Protein AF-A0A2T4CDZ1-F1 (afdb_monomer)

Foldseek 3Di:
DDVVVVVVVVVVVVVVVVVVVVVVVVVVVVVVVVVVVVVVVVVCVVCVVVVVVVVVVVVVVVVVVVVVVVCVVVVVVVVVVVVVVVVVVVVVVVVVVVVCVVVVVPPDPPPDDDDPDDDDDPPDDDDDDDDDDDDDPPPDDDDDDPPDDPDPDPPDDPDDDDPDDPDDPDPPPDDDD

Radius of gyration: 43.97 Å; Cα contacts (8 Å, |Δi|>4): 3; chains: 1; bounding box: 82×85×132 Å

Organism: NCBI:txid983965

Sequence (177 aa):
MDTSTIIHYLRLISHSIALLARLLTLPLRLLIWTPLSYLAAALRVVFFPAWYLVAYMAGWFRGVVDFITALQPLYTFLATAGLVGALAGLTLATSSTVITSYLGMQGDASRNGSSARSRTPPQGKDPLSSYSNAYVKDDSSSNEGEWYWPEPSPSRRRPATGLLSQTILEEEDDSDV

Solvent-accessible surface area (backbone atoms only — not comparable to full-atom values): 11565 Å² total; per-residue (Å²): 136,66,68,67,59,57,53,53,52,52,52,51,50,52,51,53,51,52,50,51,50,52,64,54,46,51,58,54,49,49,64,53,48,53,59,50,50,53,49,51,50,50,48,48,62,72,44,39,68,58,51,48,52,52,51,52,52,52,50,50,52,48,52,52,49,51,52,56,59,68,44,44,63,60,56,51,52,50,52,49,51,50,51,51,50,50,52,52,51,49,52,50,52,51,50,49,51,52,52,36,60,75,69,66,64,76,70,78,74,89,76,70,96,80,84,90,72,85,74,78,78,80,84,75,86,80,84,89,85,80,92,76,93,73,92,76,85,79,87,81,75,88,87,93,78,85,78,78,68,84,72,78,73,94,78,72,88,74,82,82,84,75,99,68,79,89,67,81,80,79,80,80,86,72,84,87,135

Secondary structure (DSSP, 8-state):
--HHHHHHHHHHHHHHHHHHHHHHHHHHHHHHHHHHHHHHHHHHHHTHHHHHHHHHHHHHHHHHHHHHHHTHHHHHHHHHHHHHHHHHHHHHHHHHHHHHHHTT---SGGG--------PPP---------------------S---------S-----------------------

Structure (mmCIF, N/CA/C/O backbone):
data_AF-A0A2T4CDZ1-F1
#
_entry.id   AF-A0A2T4CDZ1-F1
#
loop_
_atom_site.group_PDB
_atom_site.id
_atom_site.type_symbol
_atom_site.label_atom_id
_atom_site.label_alt_id
_atom_site.label_comp_id
_atom_site.label_asym_id
_atom_site.label_entity_id
_atom_site.label_seq_id
_atom_site.pdbx_PDB_ins_code
_atom_site.Cartn_x
_atom_site.Cartn_y
_atom_site.Cartn_z
_atom_site.occupancy
_atom_site.B_iso_or_equiv
_atom_site.auth_seq_id
_atom_site.auth_comp_id
_atom_site.auth_asym_id
_atom_site.auth_atom_id
_atom_site.pdbx_PDB_model_num
ATOM 1 N N . MET A 1 1 ? 6.323 -5.672 73.930 1.00 57.88 1 MET A N 1
ATOM 2 C CA . MET A 1 1 ? 5.346 -5.322 72.875 1.00 57.88 1 MET A CA 1
ATOM 3 C C . MET A 1 1 ? 5.993 -5.713 71.567 1.00 57.88 1 MET A C 1
ATOM 5 O O . MET A 1 1 ? 6.950 -5.070 71.152 1.00 57.88 1 MET A O 1
ATOM 9 N N . ASP A 1 2 ? 5.552 -6.830 71.004 1.00 78.25 2 ASP A N 1
ATOM 10 C CA . ASP A 1 2 ? 6.316 -7.548 69.989 1.00 78.25 2 ASP A CA 1
ATOM 11 C C . ASP A 1 2 ? 6.016 -6.968 68.611 1.00 78.25 2 ASP A C 1
ATOM 13 O O . ASP A 1 2 ? 4.870 -6.939 68.157 1.00 78.25 2 ASP A O 1
ATOM 17 N N . THR A 1 3 ? 7.058 -6.483 67.942 1.00 81.06 3 THR A N 1
ATOM 18 C CA . THR A 1 3 ? 6.994 -5.813 66.634 1.00 81.06 3 THR A CA 1
ATOM 19 C C . THR A 1 3 ? 6.351 -6.680 65.548 1.00 81.06 3 THR A C 1
ATOM 21 O O . THR A 1 3 ? 5.734 -6.157 64.621 1.00 81.06 3 THR A O 1
ATOM 24 N N . SER A 1 4 ? 6.411 -8.005 65.694 1.00 81.38 4 SER A N 1
ATOM 25 C CA . SER A 1 4 ? 5.744 -8.979 64.826 1.00 81.38 4 SER A CA 1
ATOM 26 C C . SER A 1 4 ? 4.222 -8.811 64.811 1.00 81.38 4 SER A C 1
ATOM 28 O O . SER A 1 4 ? 3.612 -8.840 63.742 1.00 81.38 4 SER A O 1
ATOM 30 N N . THR A 1 5 ? 3.599 -8.557 65.965 1.00 83.38 5 THR A N 1
ATOM 31 C CA . THR A 1 5 ? 2.142 -8.372 66.060 1.00 83.38 5 THR A CA 1
ATOM 32 C C . THR A 1 5 ? 1.698 -7.098 65.339 1.00 83.38 5 THR A C 1
ATOM 34 O O . THR A 1 5 ? 0.730 -7.122 64.581 1.00 83.38 5 THR A O 1
ATOM 37 N N . ILE A 1 6 ? 2.472 -6.017 65.470 1.00 83.19 6 ILE A N 1
ATOM 38 C CA . ILE A 1 6 ? 2.228 -4.732 64.798 1.00 83.19 6 ILE A CA 1
ATOM 39 C C . ILE A 1 6 ? 2.281 -4.903 63.273 1.00 83.19 6 ILE A C 1
ATOM 41 O O . ILE A 1 6 ? 1.410 -4.399 62.564 1.00 83.19 6 ILE A O 1
ATOM 45 N N . ILE A 1 7 ? 3.248 -5.671 62.759 1.00 83.56 7 ILE A N 1
ATOM 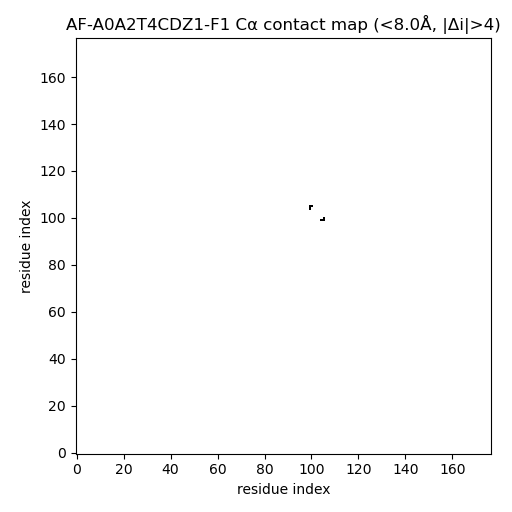46 C CA . ILE A 1 7 ? 3.383 -5.945 61.318 1.00 83.56 7 ILE A CA 1
ATOM 47 C C . ILE A 1 7 ? 2.186 -6.749 60.784 1.00 83.56 7 ILE A C 1
ATOM 49 O O . ILE A 1 7 ? 1.703 -6.470 59.683 1.00 83.56 7 ILE A O 1
ATOM 53 N N . HIS A 1 8 ? 1.671 -7.714 61.552 1.00 86.00 8 HIS A N 1
ATOM 54 C CA . HIS A 1 8 ? 0.484 -8.480 61.161 1.00 86.00 8 HIS A CA 1
ATOM 55 C C . HIS A 1 8 ? -0.780 -7.614 61.101 1.00 86.00 8 HIS A C 1
ATOM 57 O O . HIS A 1 8 ? -1.517 -7.696 60.116 1.00 86.00 8 HIS A O 1
ATOM 63 N N . TYR A 1 9 ? -0.996 -6.730 62.081 1.00 85.50 9 TYR A N 1
ATOM 64 C CA . TYR A 1 9 ? -2.110 -5.777 62.045 1.00 85.50 9 TYR A CA 1
ATOM 65 C C . TYR A 1 9 ? -1.995 -4.799 60.871 1.00 85.50 9 TYR A C 1
ATOM 67 O O . TYR A 1 9 ? -2.985 -4.554 60.183 1.00 85.50 9 TYR A O 1
ATOM 75 N N . LEU A 1 10 ? -0.790 -4.302 60.574 1.00 85.19 10 LEU A N 1
ATOM 76 C CA . LEU A 1 10 ? -0.566 -3.393 59.447 1.00 85.19 10 LEU A CA 1
ATOM 77 C C . LEU A 1 10 ? -0.900 -4.054 58.097 1.00 85.19 10 LEU A C 1
ATOM 79 O O . LEU A 1 10 ? -1.517 -3.429 57.234 1.00 85.19 10 LEU A O 1
ATOM 83 N N . ARG A 1 11 ? -0.530 -5.333 57.925 1.00 84.19 11 ARG A N 1
ATOM 84 C CA . ARG A 1 11 ? -0.869 -6.123 56.727 1.00 84.19 11 ARG A CA 1
ATOM 85 C C . ARG A 1 11 ? -2.364 -6.404 56.612 1.00 84.19 11 ARG A C 1
ATOM 87 O O . ARG A 1 11 ? -2.890 -6.397 55.504 1.00 84.19 11 ARG A O 1
ATOM 94 N N . LEU A 1 12 ? -3.046 -6.641 57.732 1.00 86.88 12 LEU A N 1
ATOM 95 C CA . LEU A 1 12 ? -4.493 -6.853 57.740 1.00 86.88 12 LEU A CA 1
ATOM 96 C C . LEU A 1 12 ? -5.234 -5.565 57.349 1.00 86.88 12 LEU A C 1
ATOM 98 O O . LEU A 1 12 ? -6.128 -5.591 56.507 1.00 86.88 12 LEU A O 1
ATOM 102 N N . ILE A 1 13 ? -4.811 -4.425 57.902 1.00 88.44 13 ILE A N 1
ATOM 103 C CA . ILE A 1 13 ? -5.389 -3.108 57.612 1.00 88.44 13 ILE A CA 1
ATOM 104 C C . ILE A 1 13 ? -5.168 -2.722 56.146 1.00 88.44 13 ILE A C 1
ATOM 106 O O . ILE A 1 13 ? -6.108 -2.271 55.492 1.00 88.44 13 ILE A O 1
ATOM 110 N N . SER A 1 14 ? -3.970 -2.941 55.594 1.00 89.25 14 SER A N 1
ATOM 111 C CA . SER A 1 14 ? -3.709 -2.642 54.181 1.00 89.25 14 SER A CA 1
ATOM 112 C C . SER A 1 14 ? -4.554 -3.504 53.238 1.00 89.25 14 SER A C 1
ATOM 114 O O . SER A 1 14 ? -5.041 -2.996 52.227 1.00 89.25 14 SER A O 1
ATOM 116 N N . HIS A 1 15 ? -4.808 -4.769 53.592 1.00 88.44 15 HIS A N 1
ATOM 117 C CA . HIS A 1 15 ? -5.708 -5.645 52.837 1.00 88.44 15 HIS A CA 1
ATOM 118 C C . HIS A 1 15 ? -7.157 -5.146 52.857 1.00 88.44 15 HIS A C 1
ATOM 120 O O . HIS A 1 15 ? -7.805 -5.082 51.811 1.00 88.44 15 HIS A O 1
ATOM 126 N N . SER A 1 16 ? -7.650 -4.736 54.026 1.00 87.19 16 SER A N 1
ATOM 127 C CA . SER A 1 16 ? -9.001 -4.186 54.180 1.00 87.19 16 SER A CA 1
ATOM 128 C C . SER A 1 16 ? -9.177 -2.874 53.411 1.00 87.19 16 SER A C 1
ATOM 130 O O . SER A 1 16 ? -10.189 -2.690 52.736 1.00 87.19 16 SER A O 1
ATOM 132 N N . ILE A 1 17 ? -8.174 -1.988 53.440 1.00 90.31 17 ILE A N 1
ATOM 133 C CA . ILE A 1 17 ? -8.176 -0.734 52.669 1.00 90.31 17 ILE A CA 1
ATOM 134 C C . ILE A 1 17 ? -8.165 -1.025 51.164 1.00 90.31 17 ILE A C 1
ATOM 136 O O . ILE A 1 17 ? -8.917 -0.401 50.417 1.00 90.31 17 ILE A O 1
ATOM 140 N N . ALA A 1 18 ? -7.363 -1.991 50.710 1.00 88.00 18 ALA A N 1
ATOM 141 C CA . ALA A 1 18 ? -7.317 -2.378 49.302 1.00 88.00 18 ALA A CA 1
ATOM 142 C C . ALA A 1 18 ? -8.655 -2.962 48.818 1.00 88.00 18 ALA A C 1
ATOM 144 O O . ALA A 1 18 ? -9.103 -2.632 47.718 1.00 88.00 18 ALA A O 1
ATOM 145 N N . LEU A 1 19 ? -9.326 -3.780 49.637 1.00 87.62 19 LEU A N 1
ATOM 146 C CA . LEU A 1 19 ? -10.661 -4.298 49.326 1.00 87.62 19 LEU A CA 1
ATOM 147 C C . LEU A 1 19 ? -11.706 -3.184 49.271 1.00 87.62 19 LEU A C 1
ATOM 149 O O . LEU A 1 19 ? -12.480 -3.138 48.315 1.00 87.62 19 LEU A O 1
ATOM 153 N N . LEU A 1 20 ? -11.691 -2.258 50.232 1.00 87.81 20 LEU A N 1
ATOM 154 C CA . LEU A 1 20 ? -12.607 -1.118 50.252 1.00 87.81 20 LEU A CA 1
ATOM 155 C C . LEU A 1 20 ? -12.394 -0.211 49.032 1.00 87.81 20 LEU A C 1
ATOM 157 O O . LEU A 1 20 ? -13.354 0.159 48.358 1.00 87.81 20 LEU A O 1
ATOM 161 N N . ALA A 1 21 ? -11.137 0.079 48.687 1.00 86.81 21 ALA A N 1
ATOM 162 C CA . ALA A 1 21 ? -10.789 0.847 47.497 1.00 86.81 21 ALA A CA 1
ATOM 163 C C . ALA A 1 21 ? -11.245 0.136 46.213 1.00 86.81 21 ALA A C 1
ATOM 165 O O . ALA A 1 21 ? -11.771 0.771 45.298 1.00 86.81 21 ALA A O 1
ATOM 166 N N . ARG A 1 22 ? -11.109 -1.192 46.136 1.00 85.19 22 ARG A N 1
ATOM 167 C CA . ARG A 1 22 ? -11.564 -1.975 44.978 1.00 85.19 22 ARG A CA 1
ATOM 168 C C . ARG A 1 22 ? -13.090 -1.998 44.862 1.00 85.19 22 ARG A C 1
ATOM 170 O O . ARG A 1 22 ? -13.621 -1.890 43.760 1.00 85.19 22 ARG A O 1
ATOM 177 N N . LEU A 1 23 ? -13.789 -2.071 45.991 1.00 87.44 23 LEU A N 1
ATOM 178 C CA . LEU A 1 23 ? -15.248 -2.040 46.044 1.00 87.44 23 LEU A CA 1
ATOM 179 C C . LEU A 1 23 ? -15.808 -0.657 45.683 1.00 87.44 23 LEU A C 1
ATOM 181 O O . LEU A 1 23 ? -16.855 -0.579 45.051 1.00 87.44 23 LEU A O 1
ATOM 185 N N . LEU A 1 24 ? -15.089 0.421 46.015 1.00 84.25 24 LEU A N 1
ATOM 186 C CA . LEU A 1 24 ? -15.470 1.793 45.665 1.00 84.25 24 LEU A CA 1
ATOM 187 C C . LEU A 1 24 ? -15.130 2.153 44.208 1.00 84.25 24 LEU A C 1
ATOM 189 O O . LEU A 1 24 ? -15.868 2.887 43.553 1.00 84.25 24 LEU A O 1
ATOM 193 N N . THR A 1 25 ? -14.026 1.628 43.671 1.00 86.25 25 THR A N 1
ATOM 194 C CA . THR A 1 25 ? -13.571 1.937 42.302 1.00 86.25 25 THR A CA 1
ATOM 195 C C . THR A 1 25 ? -14.379 1.231 41.219 1.00 86.25 25 THR A C 1
ATOM 197 O O . THR A 1 25 ? -14.509 1.778 40.127 1.00 86.25 25 THR A O 1
ATOM 200 N N . LEU A 1 26 ? -14.960 0.059 41.487 1.00 80.75 26 LEU A N 1
ATOM 201 C CA . LEU A 1 26 ? -15.816 -0.645 40.525 1.00 80.75 26 LEU A CA 1
ATOM 202 C C . LEU A 1 26 ? -17.092 0.125 40.130 1.00 80.75 26 LEU A C 1
ATOM 204 O O . LEU A 1 26 ? -17.284 0.324 38.927 1.00 80.75 26 LEU A O 1
ATOM 208 N N . PRO A 1 27 ? -17.944 0.604 41.060 1.00 80.44 27 PRO A N 1
ATOM 209 C CA . PRO A 1 27 ? -19.130 1.375 40.700 1.00 80.44 27 PRO A CA 1
ATOM 210 C C . PRO A 1 27 ? -18.750 2.728 40.100 1.00 80.44 27 PRO A C 1
ATOM 212 O O . PRO A 1 27 ? -19.389 3.159 39.146 1.00 80.44 27 PRO A O 1
ATOM 215 N N . LEU A 1 28 ? -17.670 3.361 40.579 1.00 80.94 28 LEU A N 1
ATOM 216 C CA . LEU A 1 28 ? -17.182 4.623 40.021 1.00 80.94 28 LEU A CA 1
ATOM 217 C C . LEU A 1 28 ? -16.731 4.449 38.564 1.00 80.94 28 LEU A C 1
ATOM 219 O O . LEU A 1 28 ? -17.079 5.243 37.693 1.00 80.94 28 LEU A O 1
ATOM 223 N N . ARG A 1 29 ? -15.999 3.366 38.278 1.00 81.38 29 ARG A N 1
ATOM 224 C CA . ARG A 1 29 ? -15.562 3.036 36.923 1.00 81.38 29 ARG A CA 1
ATOM 225 C C . ARG A 1 29 ? -16.754 2.739 36.027 1.00 81.38 29 ARG A C 1
ATOM 227 O O . ARG A 1 29 ? -16.782 3.246 34.915 1.00 81.38 29 ARG A O 1
ATOM 234 N N . LEU A 1 30 ? -17.730 1.964 36.499 1.00 80.38 30 LEU A N 1
ATOM 235 C CA . LEU A 1 30 ? -18.914 1.613 35.717 1.00 80.38 30 LEU A CA 1
ATOM 236 C C . LEU A 1 30 ? -19.777 2.846 35.413 1.00 80.38 30 LEU A C 1
ATOM 238 O O . LEU A 1 30 ? -20.188 3.017 34.267 1.00 80.38 30 LEU A O 1
ATOM 242 N N . LEU A 1 31 ? -19.968 3.732 36.397 1.00 82.06 31 LEU A N 1
ATOM 243 C CA . LEU A 1 31 ? -20.711 4.989 36.268 1.00 82.06 31 LEU A CA 1
ATOM 244 C C . LEU A 1 31 ? -20.044 5.973 35.301 1.00 82.06 31 LEU A C 1
ATOM 246 O O . LEU A 1 31 ? -20.742 6.727 34.642 1.00 82.06 31 LEU A O 1
ATOM 250 N N . ILE A 1 32 ? -18.712 5.978 35.202 1.00 85.00 32 ILE A N 1
ATOM 251 C CA . ILE A 1 32 ? -17.989 6.850 34.263 1.00 85.00 32 ILE A CA 1
ATOM 252 C C . ILE A 1 32 ? -17.926 6.218 32.866 1.00 85.00 32 ILE A C 1
ATOM 254 O O . ILE A 1 32 ? -18.105 6.909 31.863 1.00 85.00 32 ILE A O 1
ATOM 258 N N . TRP A 1 33 ? -17.701 4.902 32.769 1.00 84.44 33 TRP A N 1
ATOM 259 C CA . TRP A 1 33 ? -17.548 4.227 31.475 1.00 84.44 33 TRP A CA 1
ATOM 260 C C . TRP A 1 33 ? -18.852 4.102 30.695 1.00 84.44 33 TRP A C 1
ATOM 262 O O . TRP A 1 33 ? -18.822 4.176 29.470 1.00 84.44 33 TRP A O 1
ATOM 272 N N . THR A 1 34 ? -19.981 3.899 31.376 1.00 82.94 34 THR A N 1
ATOM 273 C CA . THR A 1 34 ? -21.286 3.759 30.713 1.00 82.94 34 THR A CA 1
ATOM 274 C C . THR A 1 34 ? -21.725 5.021 29.960 1.00 82.94 34 THR A C 1
ATOM 276 O O . THR A 1 34 ? -21.978 4.912 28.765 1.00 82.94 34 THR A O 1
ATOM 279 N N . PRO A 1 35 ? -21.769 6.236 30.539 1.00 86.00 35 PRO A N 1
ATOM 280 C CA . PRO A 1 35 ? -22.133 7.431 29.782 1.00 86.00 35 PRO A CA 1
ATOM 281 C C . PRO A 1 35 ? -21.084 7.768 28.720 1.00 86.00 35 PRO A C 1
ATOM 283 O O . PRO A 1 35 ? -21.439 8.239 27.642 1.00 86.00 35 PRO A O 1
ATOM 286 N N . LEU A 1 36 ? -19.803 7.480 28.978 1.00 85.50 36 LEU A N 1
ATOM 287 C CA . LEU A 1 36 ? -18.737 7.710 28.008 1.00 85.50 36 LEU A CA 1
ATOM 288 C C . LEU A 1 36 ? -18.868 6.797 26.780 1.00 85.50 36 LEU A C 1
ATOM 290 O O . LEU A 1 36 ? -18.619 7.243 25.661 1.00 85.50 36 LEU A O 1
ATOM 294 N N . SER A 1 37 ? -19.289 5.541 26.959 1.00 86.75 37 SER A N 1
ATOM 295 C CA . SER A 1 37 ? -19.532 4.630 25.838 1.00 86.75 37 SER A CA 1
ATOM 296 C C . SER A 1 37 ? -20.764 5.036 25.028 1.00 86.75 37 SER A C 1
ATOM 298 O O . SER A 1 37 ? -20.700 5.005 23.798 1.00 86.75 37 SER A O 1
ATOM 300 N N . TYR A 1 38 ? -21.839 5.498 25.678 1.00 88.12 38 TYR A N 1
ATOM 301 C CA . TYR A 1 38 ? -23.003 6.066 24.987 1.00 88.12 38 TYR A CA 1
ATOM 302 C C . TYR A 1 38 ? -22.650 7.339 24.217 1.00 88.12 38 TYR A C 1
ATOM 304 O O . TYR A 1 38 ? -23.055 7.483 23.065 1.00 88.12 38 TYR A O 1
ATOM 312 N N . LEU A 1 39 ? -21.844 8.228 24.803 1.00 88.56 39 LEU A N 1
ATOM 313 C CA . LEU A 1 39 ? -21.365 9.431 24.127 1.00 88.56 39 LEU A CA 1
ATOM 314 C C . LEU A 1 39 ? -20.495 9.073 22.916 1.00 88.56 39 LEU A C 1
ATOM 316 O O . LEU A 1 39 ? -20.693 9.623 21.838 1.00 88.56 39 LEU A O 1
ATOM 320 N N . ALA A 1 40 ? -19.578 8.111 23.054 1.00 87.44 40 ALA A N 1
ATOM 321 C CA . ALA A 1 40 ? -18.760 7.633 21.942 1.00 87.44 40 ALA A CA 1
ATOM 322 C C . ALA A 1 40 ? -19.604 6.980 20.834 1.00 87.44 40 ALA A C 1
ATOM 324 O O . ALA A 1 40 ? -19.316 7.172 19.652 1.00 87.44 40 ALA A O 1
ATOM 325 N N . ALA A 1 41 ? -20.652 6.233 21.190 1.00 87.38 41 ALA A N 1
ATOM 326 C CA . ALA A 1 41 ? -21.591 5.661 20.228 1.00 87.38 41 ALA A CA 1
ATOM 327 C C . ALA A 1 41 ? -22.395 6.753 19.506 1.00 87.38 41 ALA A C 1
ATOM 329 O O . ALA A 1 41 ? -22.482 6.729 18.280 1.00 87.38 41 ALA A O 1
ATOM 330 N N . ALA A 1 42 ? -22.903 7.747 20.235 1.00 90.25 42 ALA A N 1
ATOM 331 C CA . ALA A 1 42 ? -23.604 8.890 19.659 1.00 90.25 42 ALA A CA 1
ATOM 332 C C . ALA A 1 42 ? -22.691 9.700 18.726 1.00 90.25 42 ALA A C 1
ATOM 334 O O . ALA A 1 42 ? -23.081 9.991 17.597 1.00 90.25 42 ALA A O 1
ATOM 335 N N . LEU A 1 43 ? -21.447 9.978 19.138 1.00 89.62 43 LEU A N 1
ATOM 336 C CA . LEU A 1 43 ? -20.444 10.589 18.266 1.00 89.62 43 LEU A CA 1
ATOM 337 C C . LEU A 1 43 ? -20.230 9.743 17.010 1.00 89.62 43 LEU A C 1
ATOM 339 O O . LEU A 1 43 ? -20.260 10.284 15.914 1.00 89.62 43 LEU A O 1
ATOM 343 N N . ARG A 1 44 ? -20.062 8.423 17.125 1.00 88.25 44 ARG A N 1
ATOM 344 C CA . ARG A 1 44 ? -19.892 7.560 15.944 1.00 88.25 44 ARG A CA 1
ATOM 345 C C . ARG A 1 44 ? -21.072 7.634 14.983 1.00 88.25 44 ARG A C 1
ATOM 347 O O . ARG A 1 44 ? -20.836 7.638 13.783 1.00 88.25 44 ARG A O 1
ATOM 354 N N . VAL A 1 45 ? -22.304 7.709 15.482 1.00 92.62 45 VAL A N 1
ATOM 355 C CA . VAL A 1 45 ? -23.500 7.859 14.636 1.00 92.62 45 VAL A CA 1
ATOM 356 C C . VAL A 1 45 ? -23.509 9.225 13.945 1.00 92.62 45 VAL A C 1
ATOM 358 O O . VAL A 1 45 ? -23.734 9.297 12.741 1.00 92.62 45 VAL A O 1
ATOM 361 N N . VAL A 1 46 ? -23.192 10.302 14.668 1.00 94.12 46 VAL A N 1
ATOM 362 C CA . VAL A 1 46 ? -23.134 11.668 14.113 1.00 94.12 46 VAL A CA 1
ATOM 363 C C . VAL A 1 46 ? -22.004 11.820 13.090 1.00 94.12 46 VAL A C 1
ATOM 365 O O . VAL A 1 46 ? -22.188 12.435 12.043 1.00 94.12 46 VAL A O 1
ATOM 368 N N . PHE A 1 47 ? -20.841 11.230 13.364 1.00 92.94 47 PHE A N 1
ATOM 369 C CA . PHE A 1 47 ? -19.668 11.256 12.489 1.00 92.94 47 PHE A CA 1
ATOM 370 C C . PHE A 1 47 ? -19.659 10.132 11.447 1.00 92.94 47 PHE A C 1
ATOM 372 O O . PHE A 1 47 ? -18.732 10.060 10.642 1.00 92.94 47 PHE A O 1
ATOM 379 N N . PHE A 1 48 ? -20.684 9.281 11.407 1.00 92.50 48 PHE A N 1
ATOM 380 C CA . PHE A 1 48 ? -20.821 8.214 10.419 1.00 92.50 48 PHE A CA 1
ATOM 381 C C . PHE A 1 48 ? -20.691 8.702 8.962 1.00 92.50 48 PHE A C 1
ATOM 383 O O . PHE A 1 48 ? -19.888 8.127 8.226 1.00 92.50 48 PHE A O 1
ATOM 390 N N . PRO A 1 49 ? -21.377 9.780 8.520 1.00 92.38 49 PRO A N 1
ATOM 391 C CA . PRO A 1 49 ? -21.210 10.300 7.159 1.00 92.38 49 PRO A CA 1
ATOM 392 C C . PRO A 1 49 ? -19.785 10.793 6.870 1.00 92.38 49 PRO A C 1
ATOM 394 O O . PRO A 1 49 ? -19.266 10.576 5.776 1.00 92.38 49 PRO A O 1
ATOM 397 N N . ALA A 1 50 ? -19.115 11.405 7.851 1.00 93.56 50 ALA A N 1
ATOM 398 C CA . ALA A 1 50 ? -17.725 11.832 7.702 1.00 93.56 50 ALA A CA 1
ATOM 399 C C . ALA A 1 50 ? -16.781 10.625 7.587 1.00 93.56 50 ALA A C 1
ATOM 401 O O . ALA A 1 50 ? -15.896 10.607 6.734 1.00 93.56 50 ALA A O 1
ATOM 402 N N . TRP A 1 51 ? -17.008 9.587 8.396 1.00 92.88 51 TRP A N 1
ATOM 403 C CA . TRP A 1 51 ? -16.258 8.336 8.316 1.00 92.88 51 TRP A CA 1
ATOM 404 C C . TRP A 1 51 ? -16.429 7.660 6.955 1.00 92.88 51 TRP A C 1
ATOM 406 O O . TRP A 1 51 ? -15.455 7.179 6.378 1.00 92.88 51 TRP A O 1
ATOM 416 N N . TYR A 1 52 ? -17.647 7.675 6.410 1.00 94.62 52 TYR A N 1
ATOM 417 C CA . TYR A 1 52 ? -17.929 7.136 5.084 1.00 94.62 52 TYR A CA 1
ATOM 418 C C . TYR A 1 52 ? -17.173 7.891 3.984 1.00 94.62 52 TYR A C 1
ATOM 420 O O . TYR A 1 52 ? -16.571 7.260 3.119 1.00 94.62 52 TYR A O 1
ATOM 428 N N . LEU A 1 53 ? -17.116 9.227 4.051 1.00 95.06 53 LEU A N 1
ATOM 429 C CA . LEU A 1 53 ? -16.312 10.030 3.122 1.00 95.06 53 LEU A CA 1
ATOM 430 C C . LEU A 1 53 ? -14.820 9.700 3.214 1.00 95.06 53 LEU A C 1
ATOM 432 O O . LEU A 1 53 ? -14.171 9.527 2.185 1.00 95.06 53 LEU A O 1
ATOM 436 N N . VAL A 1 54 ? -14.277 9.568 4.426 1.00 94.69 54 VAL A N 1
ATOM 437 C CA . VAL A 1 54 ? -12.868 9.191 4.621 1.00 94.69 54 VAL A CA 1
ATOM 438 C C . VAL A 1 54 ? -12.595 7.794 4.064 1.00 94.69 54 VAL A C 1
ATOM 440 O O . VAL A 1 54 ? -11.612 7.609 3.350 1.00 94.69 54 VAL A O 1
ATOM 443 N N . ALA A 1 55 ? -13.468 6.823 4.336 1.00 95.31 55 ALA A N 1
ATOM 444 C CA . ALA A 1 55 ? -13.335 5.462 3.822 1.00 95.31 55 ALA A CA 1
ATOM 445 C C . ALA A 1 55 ? -13.430 5.416 2.290 1.00 95.31 55 ALA A C 1
ATOM 447 O O . ALA A 1 55 ? -12.643 4.725 1.646 1.00 95.31 55 ALA A O 1
ATOM 448 N N . TYR A 1 56 ? -14.345 6.190 1.704 1.00 96.50 56 TYR A N 1
ATOM 449 C CA . TYR A 1 56 ? -14.490 6.313 0.257 1.00 96.50 56 TYR A CA 1
ATOM 450 C C . TYR A 1 56 ? -13.235 6.910 -0.389 1.00 96.50 56 TYR A C 1
ATOM 452 O O . TYR A 1 56 ? -12.704 6.347 -1.347 1.00 96.50 56 TYR A O 1
ATOM 460 N N . MET A 1 57 ? -12.711 8.002 0.175 1.00 96.69 57 MET A N 1
ATOM 461 C CA . MET A 1 57 ? -11.467 8.615 -0.294 1.00 96.69 57 MET A CA 1
ATOM 462 C C . MET A 1 57 ? -10.286 7.652 -0.153 1.00 96.69 57 MET A 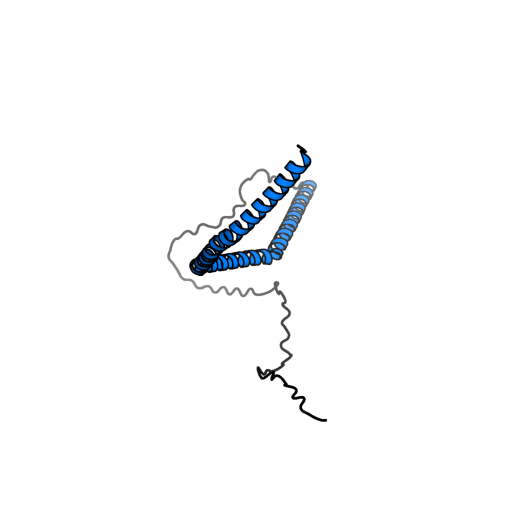C 1
ATOM 464 O O . MET A 1 57 ? -9.518 7.482 -1.096 1.00 96.69 57 MET A O 1
ATOM 468 N N . ALA A 1 58 ? -10.163 6.964 0.984 1.00 96.06 58 ALA A N 1
ATOM 469 C CA . ALA A 1 58 ? -9.120 5.964 1.201 1.00 96.06 58 ALA A CA 1
ATOM 470 C C . ALA A 1 58 ? -9.215 4.798 0.202 1.00 96.06 58 ALA A C 1
ATOM 472 O O . ALA A 1 58 ? -8.188 4.337 -0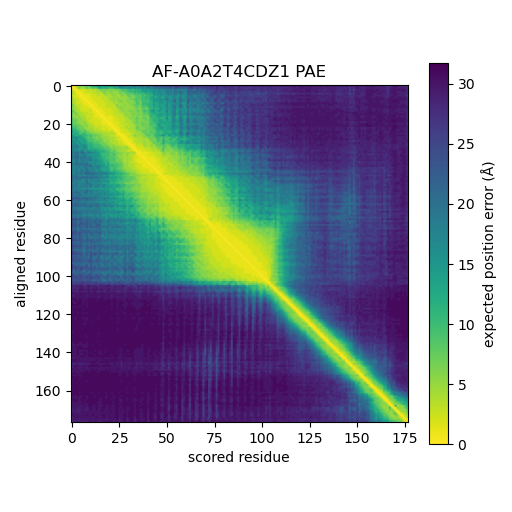.295 1.00 96.06 58 ALA A O 1
ATOM 473 N N . GLY A 1 59 ? -10.430 4.353 -0.131 1.00 95.88 59 GLY A N 1
ATOM 474 C CA . GLY A 1 59 ? -10.672 3.347 -1.165 1.00 95.88 59 GLY A CA 1
ATOM 475 C C . GLY A 1 59 ? -10.201 3.810 -2.543 1.00 95.88 59 GLY A C 1
ATOM 476 O O . GLY A 1 59 ? -9.508 3.066 -3.233 1.00 95.88 59 GLY A O 1
ATOM 477 N N . TRP A 1 60 ? -10.488 5.062 -2.905 1.00 97.50 60 TRP A N 1
ATOM 478 C CA . TRP A 1 60 ? -9.986 5.679 -4.135 1.00 97.50 60 TRP A CA 1
ATOM 479 C C . TRP A 1 60 ? -8.460 5.737 -4.183 1.00 97.50 60 TRP A C 1
ATOM 481 O O . TRP A 1 60 ? -7.863 5.299 -5.165 1.00 97.50 60 TRP A O 1
ATOM 491 N N . PHE A 1 61 ? -7.818 6.223 -3.118 1.00 96.31 61 PHE A N 1
ATOM 492 C CA . PHE A 1 61 ? -6.356 6.258 -3.040 1.00 96.31 61 PHE A CA 1
ATOM 493 C C . PHE A 1 61 ? -5.748 4.867 -3.176 1.00 96.31 61 PHE A C 1
ATOM 495 O O . PHE A 1 61 ? -4.770 4.696 -3.899 1.00 96.31 61 PHE A O 1
ATOM 502 N N . ARG A 1 62 ? -6.346 3.867 -2.526 1.00 96.12 62 ARG A N 1
ATOM 503 C CA . ARG A 1 62 ? -5.895 2.481 -2.633 1.00 96.12 62 ARG A CA 1
ATOM 504 C C . ARG A 1 62 ? -6.032 1.955 -4.057 1.00 96.12 62 ARG A C 1
ATOM 506 O O . ARG A 1 62 ? -5.073 1.395 -4.564 1.00 96.12 62 ARG A O 1
ATOM 513 N N . GLY A 1 63 ? -7.146 2.238 -4.732 1.00 95.69 63 GLY A N 1
ATOM 514 C CA . GLY A 1 63 ? -7.328 1.890 -6.142 1.00 95.69 63 GLY A CA 1
ATOM 515 C C . GLY A 1 63 ? -6.287 2.535 -7.061 1.00 95.69 63 GLY A C 1
ATOM 516 O O . GLY A 1 63 ? -5.763 1.874 -7.952 1.00 95.69 63 GLY A O 1
ATOM 517 N N . VAL A 1 64 ? -5.929 3.802 -6.824 1.00 95.81 64 VAL A N 1
ATOM 518 C CA . VAL A 1 64 ? -4.865 4.485 -7.580 1.00 95.81 64 VAL A CA 1
ATOM 519 C C . VAL A 1 64 ? -3.499 3.852 -7.314 1.00 95.81 64 VAL A C 1
ATOM 521 O O . VAL A 1 64 ? -2.746 3.616 -8.255 1.00 95.81 64 VAL A O 1
ATOM 524 N N . VAL A 1 65 ? -3.173 3.560 -6.053 1.00 95.38 65 VAL A N 1
ATOM 525 C CA . VAL A 1 65 ? -1.918 2.882 -5.697 1.00 95.38 65 VAL A CA 1
ATOM 526 C C . VAL A 1 65 ? -1.862 1.502 -6.343 1.00 95.38 65 VAL A C 1
ATOM 528 O O . VAL A 1 65 ? -0.873 1.194 -7.001 1.00 95.38 65 VAL A O 1
ATOM 531 N N . ASP A 1 66 ? -2.931 0.717 -6.245 1.00 94.44 66 ASP A N 1
ATOM 532 C CA . ASP A 1 66 ? -3.017 -0.611 -6.850 1.00 94.44 66 ASP A CA 1
ATOM 533 C C . ASP A 1 66 ? -2.859 -0.525 -8.376 1.00 94.44 66 ASP A C 1
ATOM 535 O O . ASP A 1 66 ? -2.094 -1.290 -8.959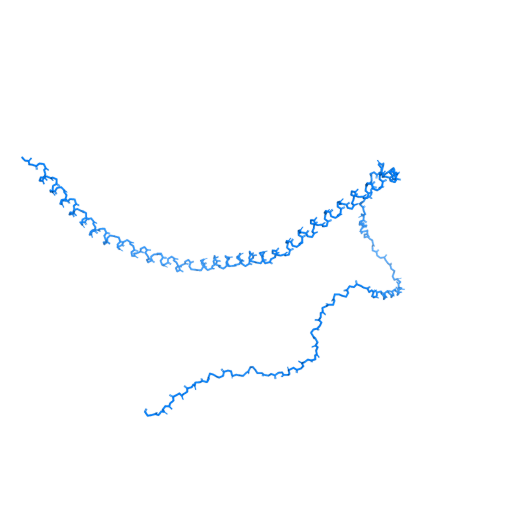 1.00 94.44 66 ASP A O 1
ATOM 539 N N . PHE A 1 67 ? -3.470 0.469 -9.026 1.00 94.25 67 PHE A N 1
ATOM 540 C CA . PHE A 1 67 ? -3.287 0.729 -10.456 1.00 94.25 67 PHE A CA 1
ATOM 541 C C . PHE A 1 67 ? -1.832 1.073 -10.820 1.00 94.25 67 PHE A C 1
ATOM 543 O O . PHE A 1 67 ? -1.291 0.542 -11.790 1.00 94.25 67 PHE A O 1
ATOM 550 N N . ILE A 1 68 ? -1.161 1.913 -10.027 1.00 93.31 68 ILE A N 1
ATOM 551 C CA . ILE A 1 68 ? 0.261 2.238 -10.228 1.00 93.31 68 ILE A CA 1
ATOM 552 C C . ILE A 1 68 ? 1.134 0.996 -10.019 1.00 93.31 68 ILE A C 1
ATOM 554 O O . ILE A 1 68 ? 2.058 0.755 -10.796 1.00 93.31 68 ILE A O 1
ATOM 558 N N . THR A 1 69 ? 0.839 0.172 -9.013 1.00 93.25 69 THR A N 1
ATOM 559 C CA . THR A 1 69 ? 1.562 -1.091 -8.811 1.00 93.25 69 THR A CA 1
ATOM 560 C C . THR A 1 69 ? 1.277 -2.097 -9.924 1.00 93.25 69 THR A C 1
ATOM 562 O O . THR A 1 69 ? 2.174 -2.830 -10.323 1.00 93.25 69 THR A O 1
ATOM 565 N N . ALA A 1 70 ? 0.084 -2.089 -10.522 1.00 92.69 70 ALA A N 1
ATOM 566 C CA . ALA A 1 70 ? -0.223 -2.900 -11.697 1.00 92.69 70 ALA A CA 1
ATOM 567 C C . ALA A 1 70 ? 0.564 -2.447 -12.940 1.00 92.69 70 ALA A C 1
ATOM 569 O O . ALA A 1 70 ? 0.860 -3.263 -13.810 1.00 92.69 70 ALA A O 1
ATOM 570 N N . LEU A 1 71 ? 0.968 -1.172 -13.006 1.00 92.62 71 LEU A N 1
ATOM 571 C CA . LEU A 1 71 ? 1.876 -0.638 -14.029 1.00 92.62 71 LEU A CA 1
ATOM 572 C C . LEU A 1 71 ? 3.352 -0.999 -13.784 1.00 92.62 71 LEU A C 1
ATOM 574 O O . LEU A 1 71 ? 4.197 -0.684 -14.627 1.00 92.62 71 LEU A O 1
ATOM 578 N N . GLN A 1 72 ? 3.672 -1.692 -12.686 1.00 92.81 72 GLN A N 1
ATOM 579 C CA . GLN A 1 72 ? 5.030 -2.134 -12.367 1.00 92.81 72 GLN A CA 1
ATOM 580 C C . GLN A 1 72 ? 5.754 -2.853 -13.499 1.00 92.81 72 GLN A C 1
ATOM 582 O O . GLN A 1 72 ? 6.865 -2.438 -13.846 1.00 92.81 72 GLN A O 1
ATOM 587 N N . PRO A 1 73 ? 5.156 -3.864 -14.142 1.00 91.12 73 PRO A N 1
ATOM 588 C CA . PRO A 1 73 ? 5.807 -4.541 -15.249 1.00 91.12 73 PRO A CA 1
ATOM 589 C C . PRO A 1 73 ? 6.169 -3.558 -16.369 1.00 91.12 73 PRO A C 1
ATOM 591 O O . PRO A 1 73 ? 7.303 -3.561 -16.840 1.00 91.12 73 PRO A O 1
ATOM 594 N N . LEU A 1 74 ? 5.267 -2.640 -16.727 1.00 92.75 74 LEU A N 1
ATOM 595 C CA . LEU A 1 74 ? 5.466 -1.713 -17.841 1.00 92.75 74 LEU A CA 1
ATOM 596 C C . LEU A 1 74 ? 6.655 -0.772 -17.619 1.00 92.75 74 LEU A C 1
ATOM 598 O O . LEU A 1 74 ? 7.509 -0.660 -18.501 1.00 92.75 74 LEU A O 1
ATOM 602 N N . TYR A 1 75 ? 6.761 -0.134 -16.449 1.00 91.69 75 TYR A N 1
ATOM 603 C CA . TYR A 1 75 ? 7.905 0.748 -16.205 1.00 91.69 75 TYR A CA 1
ATOM 604 C C . TYR A 1 75 ? 9.212 -0.034 -16.033 1.00 91.69 75 TYR A C 1
ATOM 606 O O . TYR A 1 75 ? 10.263 0.474 -16.417 1.00 91.69 75 TYR A O 1
ATOM 614 N N . THR A 1 76 ? 9.180 -1.270 -15.516 1.00 92.69 76 THR A N 1
ATOM 615 C CA . THR A 1 76 ? 10.394 -2.103 -15.426 1.00 92.69 76 THR A CA 1
ATOM 616 C C . THR A 1 76 ? 10.895 -2.541 -16.802 1.00 92.69 76 THR A C 1
ATOM 618 O O . THR A 1 76 ? 12.094 -2.443 -17.071 1.00 92.69 76 THR A O 1
ATOM 621 N N . PHE A 1 77 ? 10.002 -2.936 -17.715 1.00 94.50 77 PHE A N 1
ATOM 622 C CA . PHE A 1 77 ? 10.369 -3.245 -19.098 1.00 94.50 77 PHE A CA 1
ATOM 623 C C . PHE A 1 77 ? 10.875 -2.008 -19.840 1.00 94.50 77 PHE A C 1
ATOM 625 O O . PHE A 1 77 ? 11.895 -2.081 -20.518 1.00 94.50 77 PHE A O 1
ATOM 632 N N . LEU A 1 78 ? 10.228 -0.853 -19.671 1.00 93.50 78 LEU A N 1
ATOM 633 C CA . LEU A 1 78 ? 10.675 0.382 -20.313 1.00 93.50 78 LEU A CA 1
ATOM 634 C C . LEU A 1 78 ? 12.047 0.837 -19.789 1.00 93.50 78 LEU A C 1
ATOM 636 O O . LEU A 1 78 ? 12.915 1.209 -20.576 1.00 93.50 78 LEU A O 1
ATOM 640 N N . ALA A 1 79 ? 12.263 0.780 -18.473 1.00 94.69 79 ALA A N 1
ATOM 641 C CA . ALA A 1 79 ? 13.532 1.158 -17.858 1.00 94.69 79 ALA A CA 1
ATOM 642 C C . ALA A 1 79 ? 14.675 0.231 -18.293 1.00 94.69 79 ALA A C 1
ATOM 644 O O . ALA A 1 79 ? 15.756 0.704 -18.643 1.00 94.69 79 ALA A O 1
ATOM 645 N N . THR A 1 80 ? 14.434 -1.082 -18.313 1.00 96.31 80 THR A N 1
ATOM 646 C CA . THR A 1 80 ? 15.430 -2.061 -18.771 1.00 96.31 80 THR A CA 1
ATOM 647 C C . THR A 1 80 ? 15.719 -1.912 -20.262 1.00 96.31 80 THR A C 1
ATOM 649 O O . THR A 1 80 ? 16.888 -1.851 -20.637 1.00 96.31 80 THR A O 1
ATOM 652 N N . ALA A 1 81 ? 14.695 -1.756 -21.104 1.00 96.38 81 ALA A N 1
ATOM 653 C CA . ALA A 1 81 ? 14.868 -1.506 -22.534 1.00 96.38 81 ALA A CA 1
ATOM 654 C C . ALA A 1 81 ? 15.651 -0.212 -22.801 1.00 96.38 81 ALA A C 1
ATOM 656 O O . ALA A 1 81 ? 16.580 -0.211 -23.608 1.00 96.38 81 ALA A O 1
ATOM 657 N N . GLY A 1 82 ? 15.332 0.873 -22.089 1.00 96.56 82 GLY A N 1
ATOM 658 C CA . GLY A 1 82 ? 16.052 2.142 -22.189 1.00 96.56 82 GLY A CA 1
ATOM 659 C C . GLY A 1 82 ? 17.517 2.023 -21.765 1.00 96.56 82 GLY A C 1
ATOM 660 O O . GLY A 1 82 ? 18.397 2.525 -22.461 1.00 96.56 82 GLY A O 1
ATOM 661 N N . LEU A 1 83 ? 17.799 1.311 -20.670 1.00 97.00 83 LEU A N 1
ATOM 662 C CA . LEU A 1 83 ? 19.164 1.065 -20.200 1.00 97.00 83 LEU A CA 1
ATOM 663 C C . LEU A 1 83 ? 19.967 0.237 -21.208 1.00 97.00 83 LEU A C 1
ATOM 665 O O . LEU A 1 83 ? 21.094 0.602 -21.545 1.00 97.00 83 LEU A O 1
ATOM 669 N N . VAL A 1 84 ? 19.385 -0.848 -21.723 1.00 97.62 84 VAL A N 1
ATOM 670 C CA . VAL A 1 84 ? 20.024 -1.695 -22.740 1.00 97.62 84 VAL A CA 1
ATOM 671 C C . VAL A 1 84 ? 20.269 -0.899 -24.021 1.00 97.62 84 VAL A C 1
ATOM 673 O O . VAL A 1 84 ? 21.376 -0.934 -24.555 1.00 97.62 84 VAL A O 1
ATOM 676 N N . GLY A 1 85 ? 19.283 -0.125 -24.480 1.00 97.88 85 GLY A N 1
ATOM 677 C CA . GLY A 1 85 ? 19.415 0.746 -25.647 1.00 97.88 85 GLY A CA 1
ATOM 678 C C . GLY A 1 85 ? 20.499 1.811 -25.473 1.00 97.88 85 GLY A C 1
ATOM 679 O O . GLY A 1 85 ? 21.291 2.032 -26.387 1.00 97.88 85 GLY A O 1
ATOM 680 N N . ALA A 1 86 ? 20.600 2.425 -24.291 1.00 96.69 86 ALA A N 1
ATOM 681 C CA . ALA A 1 86 ? 21.641 3.404 -23.987 1.00 96.69 86 ALA A CA 1
ATOM 682 C C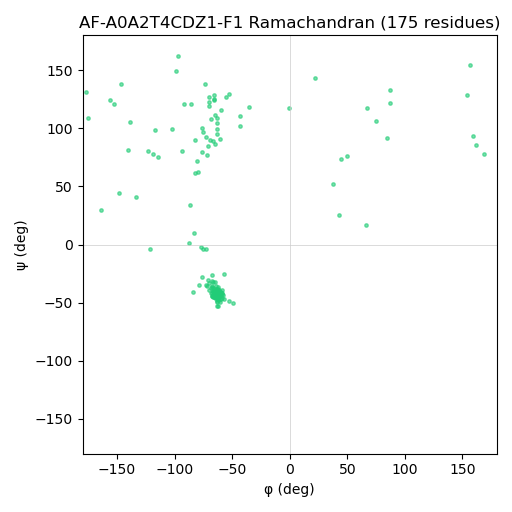 . ALA A 1 86 ? 23.043 2.777 -23.991 1.00 96.69 86 ALA A C 1
ATOM 684 O O . ALA A 1 86 ? 23.967 3.352 -24.566 1.00 96.69 86 ALA A O 1
ATOM 685 N N . LEU A 1 87 ? 23.210 1.586 -23.405 1.00 97.06 87 LEU A N 1
ATOM 686 C CA . LEU A 1 87 ? 24.485 0.862 -23.431 1.00 97.06 87 LEU A CA 1
ATOM 687 C C . LEU A 1 87 ? 24.865 0.416 -24.848 1.00 97.06 87 LEU A C 1
ATOM 689 O O . LEU A 1 87 ? 26.021 0.560 -25.250 1.00 97.06 87 LEU A O 1
ATOM 693 N N . ALA A 1 88 ? 23.904 -0.077 -25.628 1.00 97.62 88 ALA A N 1
ATOM 694 C CA . ALA A 1 88 ? 24.116 -0.424 -27.031 1.00 97.62 88 ALA A CA 1
ATOM 695 C C . ALA A 1 88 ? 24.513 0.810 -27.860 1.00 97.62 88 ALA A C 1
ATOM 697 O O . ALA A 1 88 ? 25.477 0.771 -28.620 1.00 97.62 88 ALA A O 1
ATOM 698 N N . GLY A 1 89 ? 23.834 1.942 -27.661 1.00 97.00 89 GLY A N 1
ATOM 699 C CA . GLY A 1 89 ? 24.178 3.203 -28.316 1.00 97.00 89 GLY A CA 1
ATOM 700 C C . GLY A 1 89 ? 25.569 3.709 -27.928 1.00 97.00 89 GLY A C 1
ATOM 701 O O . GLY A 1 89 ? 26.344 4.107 -28.796 1.00 97.00 89 GLY A O 1
ATOM 702 N N . LEU A 1 90 ? 25.921 3.640 -26.640 1.00 96.69 90 LEU A N 1
ATOM 703 C CA . LEU A 1 90 ? 27.241 4.035 -26.146 1.00 96.69 90 LEU A CA 1
ATOM 704 C C . LEU A 1 90 ? 28.347 3.161 -26.748 1.00 96.69 90 LEU A C 1
ATOM 706 O O . LEU A 1 90 ? 29.346 3.688 -27.226 1.00 96.69 90 LEU A O 1
ATOM 710 N N . THR A 1 91 ? 28.166 1.839 -26.746 1.00 97.25 91 THR A N 1
ATOM 711 C CA . THR A 1 91 ? 29.142 0.889 -27.310 1.00 97.25 91 THR A CA 1
ATOM 712 C C . THR A 1 91 ? 29.302 1.055 -28.818 1.00 97.25 91 THR A C 1
ATOM 714 O O . THR A 1 91 ? 30.423 1.019 -29.323 1.00 97.25 91 THR A O 1
ATOM 717 N N . LEU A 1 92 ? 28.212 1.315 -29.540 1.00 96.69 92 LEU A N 1
ATOM 718 C CA . LEU A 1 92 ? 28.264 1.634 -30.964 1.00 96.69 92 LEU A CA 1
ATOM 719 C C . LEU A 1 92 ? 29.026 2.945 -31.218 1.00 96.69 92 LEU A C 1
ATOM 721 O O . LEU A 1 92 ? 29.883 3.004 -32.100 1.00 96.69 92 LEU A O 1
ATOM 725 N N . ALA A 1 93 ? 28.752 3.989 -30.433 1.00 95.25 93 ALA A N 1
ATOM 726 C CA . ALA A 1 93 ? 29.408 5.287 -30.569 1.00 95.25 93 ALA A CA 1
ATOM 727 C C . ALA A 1 93 ? 30.913 5.214 -30.263 1.00 95.25 93 ALA A C 1
ATOM 729 O O . ALA A 1 93 ? 31.728 5.776 -31.003 1.00 95.25 93 ALA A O 1
ATOM 730 N N . THR A 1 94 ? 31.304 4.493 -29.208 1.00 95.25 94 THR A N 1
ATOM 731 C CA . THR A 1 94 ? 32.720 4.294 -28.875 1.00 95.25 94 THR A CA 1
ATOM 732 C C . THR A 1 94 ? 33.419 3.442 -29.927 1.00 95.25 94 THR A C 1
ATOM 734 O O . THR A 1 94 ? 34.493 3.827 -30.386 1.00 95.25 94 THR A O 1
ATOM 737 N N . SER A 1 95 ? 32.797 2.350 -30.384 1.00 95.38 95 SER A N 1
ATOM 738 C CA . SER A 1 95 ? 33.332 1.515 -31.466 1.00 95.38 95 SER A CA 1
ATOM 739 C C . SER A 1 95 ? 33.538 2.320 -32.753 1.00 95.38 95 SER A C 1
ATOM 741 O O . SER A 1 95 ? 34.628 2.290 -33.325 1.00 95.38 95 SER A O 1
ATOM 743 N N . SER A 1 96 ? 32.551 3.131 -33.149 1.00 93.38 96 SER A N 1
ATOM 744 C CA . SER A 1 96 ? 32.653 4.032 -34.305 1.00 93.38 96 SER A CA 1
ATOM 745 C C . SER A 1 96 ? 33.812 5.022 -34.162 1.00 93.38 96 SER A C 1
ATOM 747 O O . SER A 1 96 ? 34.588 5.222 -35.098 1.00 93.38 96 SER A O 1
ATOM 749 N N . THR A 1 97 ? 33.986 5.597 -32.968 1.00 90.69 97 THR A N 1
ATOM 750 C CA . THR A 1 97 ? 35.075 6.543 -32.683 1.00 90.69 97 THR A CA 1
ATOM 751 C C . THR A 1 97 ? 36.441 5.872 -32.813 1.00 90.69 97 THR A C 1
ATOM 753 O O . THR A 1 97 ? 37.344 6.428 -33.436 1.00 90.69 97 THR A O 1
ATOM 756 N N . VAL A 1 98 ? 36.587 4.658 -32.275 1.00 93.69 98 VAL A N 1
ATOM 757 C CA . VAL A 1 98 ? 37.826 3.877 -32.366 1.00 93.69 98 VAL A CA 1
ATOM 758 C C . VAL A 1 98 ? 38.138 3.535 -33.822 1.00 93.69 98 VAL A C 1
ATOM 760 O O . VAL A 1 98 ? 39.245 3.805 -34.283 1.00 93.69 98 VAL A O 1
ATOM 763 N N . ILE A 1 99 ? 37.162 3.016 -34.570 1.00 91.69 99 ILE A N 1
ATOM 764 C CA . ILE A 1 99 ? 37.324 2.663 -35.989 1.00 91.69 99 ILE A CA 1
ATOM 765 C C . ILE A 1 99 ? 37.724 3.896 -36.811 1.00 91.69 99 ILE A C 1
ATOM 767 O O . ILE A 1 99 ? 38.692 3.848 -37.568 1.00 91.69 99 ILE A O 1
ATOM 771 N N . THR A 1 100 ? 37.036 5.022 -36.611 1.00 88.12 100 THR A N 1
ATOM 772 C CA . THR A 1 100 ? 37.333 6.294 -37.292 1.00 88.12 100 THR A CA 1
ATOM 773 C C . THR A 1 100 ? 38.734 6.805 -36.949 1.00 88.12 100 THR A C 1
ATOM 775 O O . THR A 1 100 ? 39.443 7.297 -37.828 1.00 88.12 100 THR A O 1
ATOM 778 N N . SER A 1 101 ? 39.163 6.648 -35.691 1.00 86.31 101 SER A N 1
ATOM 779 C CA . SER A 1 101 ? 40.510 7.016 -35.247 1.00 86.31 101 SER A CA 1
ATOM 780 C C . SER A 1 101 ? 41.593 6.140 -35.878 1.00 86.31 101 SER A C 1
ATOM 782 O O . SER A 1 101 ? 42.643 6.664 -36.240 1.00 86.31 101 SER A O 1
ATOM 784 N N . TYR A 1 102 ? 41.363 4.831 -36.027 1.00 90.12 102 TYR A N 1
ATOM 785 C CA . TYR A 1 102 ? 42.328 3.921 -36.659 1.00 90.12 102 TYR A CA 1
ATOM 786 C C . TYR A 1 102 ? 42.413 4.108 -38.175 1.00 90.12 102 TYR A C 1
ATOM 788 O O . TYR A 1 102 ? 43.494 3.990 -38.745 1.00 90.12 102 TYR A O 1
ATOM 796 N N . LEU A 1 103 ? 41.295 4.432 -38.826 1.00 85.88 103 LEU A N 1
ATOM 797 C CA . LEU A 1 103 ? 41.248 4.719 -40.262 1.00 85.88 103 LEU A CA 1
ATOM 798 C C . LEU A 1 103 ? 41.821 6.101 -40.621 1.00 85.88 103 LEU A C 1
ATOM 800 O O . LEU A 1 103 ? 41.886 6.438 -41.800 1.00 85.88 103 LEU A O 1
ATOM 804 N N . GLY A 1 104 ? 42.217 6.916 -39.635 1.00 78.88 104 GLY A N 1
ATOM 805 C CA . GLY A 1 104 ? 42.750 8.262 -39.870 1.00 78.88 104 GLY A CA 1
ATOM 806 C C . GLY A 1 104 ? 41.720 9.232 -40.456 1.00 78.88 104 GLY A C 1
ATOM 807 O O . GLY A 1 104 ? 42.084 10.290 -40.959 1.00 78.88 104 GLY A O 1
ATOM 808 N N . MET A 1 105 ? 40.427 8.903 -40.375 1.00 66.38 105 MET A N 1
ATOM 809 C CA . MET A 1 105 ? 39.327 9.689 -40.940 1.00 66.38 105 MET A CA 1
ATOM 810 C C . MET A 1 105 ? 38.851 10.781 -39.963 1.00 66.38 105 MET A C 1
ATOM 812 O O . MET A 1 105 ? 37.671 11.118 -39.896 1.00 66.38 105 MET A O 1
ATOM 816 N N . GLN A 1 106 ? 39.773 11.350 -39.180 1.00 61.53 106 GLN A N 1
ATOM 817 C CA . GLN A 1 106 ? 39.553 12.563 -38.386 1.00 61.53 106 GLN A CA 1
ATOM 818 C C . GLN A 1 106 ? 39.668 13.788 -39.303 1.00 61.53 106 GLN A C 1
ATOM 820 O O . GLN A 1 106 ? 40.558 14.619 -39.160 1.00 61.53 106 GLN A O 1
ATOM 825 N N . GLY A 1 107 ? 38.779 13.882 -40.292 1.00 58.66 107 GLY A N 1
ATOM 826 C CA . GLY A 1 107 ? 38.666 15.066 -41.138 1.00 58.66 107 GLY A CA 1
ATOM 827 C C . GLY A 1 107 ? 37.947 16.181 -40.382 1.00 58.66 107 GLY A C 1
ATOM 828 O O . GLY A 1 107 ? 36.729 16.137 -40.261 1.00 58.66 107 GLY A O 1
ATOM 829 N N . ASP A 1 108 ? 38.699 17.137 -39.835 1.00 58.47 108 ASP A N 1
ATOM 830 C CA . ASP A 1 108 ? 38.337 18.548 -39.596 1.00 58.47 108 ASP A CA 1
ATOM 831 C C . ASP A 1 108 ? 36.934 18.904 -39.041 1.00 58.47 108 ASP A C 1
ATOM 833 O O . ASP A 1 108 ? 36.470 20.036 -39.182 1.00 58.47 108 ASP A O 1
ATOM 837 N N . ALA A 1 109 ? 36.248 18.010 -38.325 1.00 56.50 109 ALA A N 1
ATOM 838 C CA . ALA A 1 109 ? 34.936 18.311 -37.736 1.00 56.50 109 ALA A CA 1
ATOM 839 C C . ALA A 1 109 ? 35.005 19.272 -36.525 1.00 56.50 109 ALA A C 1
ATOM 841 O O . ALA A 1 109 ? 33.977 19.694 -36.000 1.00 56.50 109 ALA A O 1
ATOM 842 N N . SER A 1 110 ? 36.206 19.666 -36.082 1.00 52.38 110 SER A N 1
ATOM 843 C CA . SER A 1 110 ? 36.408 20.495 -34.885 1.00 52.38 110 SER A CA 1
ATOM 844 C C . SER A 1 110 ? 36.255 22.011 -35.108 1.00 52.38 110 SER A C 1
ATOM 846 O O . SER A 1 110 ? 36.587 22.779 -34.202 1.00 52.38 110 SER A O 1
ATOM 848 N N . ARG A 1 111 ? 35.767 22.487 -36.266 1.00 50.31 111 ARG A N 1
ATOM 849 C CA . ARG A 1 111 ? 35.654 23.943 -36.517 1.00 50.31 111 ARG A CA 1
ATOM 850 C C . ARG A 1 111 ? 34.286 24.533 -36.836 1.00 50.31 111 ARG A C 1
ATOM 852 O O . ARG A 1 111 ? 34.200 25.753 -36.839 1.00 50.31 111 ARG A O 1
ATOM 859 N N . ASN A 1 112 ? 33.213 23.756 -36.975 1.00 44.84 112 ASN A N 1
ATOM 860 C CA . ASN A 1 112 ? 31.873 24.334 -37.146 1.00 44.84 112 ASN A CA 1
ATOM 861 C C . ASN A 1 112 ? 30.902 23.844 -36.071 1.00 44.84 112 ASN A C 1
ATOM 863 O O . ASN A 1 112 ? 30.050 22.985 -36.290 1.00 44.84 112 ASN A O 1
ATOM 867 N N . GLY A 1 113 ? 30.990 24.471 -34.898 1.00 53.12 113 GLY A N 1
ATOM 868 C CA . GLY A 1 113 ? 29.842 24.569 -34.010 1.00 53.12 113 GLY A CA 1
ATOM 869 C C . GLY A 1 113 ? 28.742 25.374 -34.700 1.00 53.12 113 GLY A C 1
ATOM 870 O O . GLY A 1 113 ? 28.835 26.592 -34.753 1.00 53.12 113 GLY A O 1
ATOM 871 N N . SER A 1 114 ? 27.749 24.702 -35.286 1.00 51.12 114 SER A N 1
ATOM 872 C CA . SER A 1 114 ? 26.372 25.183 -35.527 1.00 51.12 114 SER A CA 1
ATOM 873 C C . SER A 1 114 ? 25.694 24.370 -36.636 1.00 51.12 114 SER A C 1
ATOM 875 O O . SER A 1 114 ? 25.811 24.698 -37.808 1.00 51.12 114 SER A O 1
ATOM 877 N N . SER A 1 115 ? 24.947 23.322 -36.278 1.00 49.75 115 SER A N 1
ATOM 878 C CA . SER A 1 115 ? 23.679 22.927 -36.934 1.00 49.75 115 SER A CA 1
ATOM 879 C C . SER A 1 115 ? 23.318 21.480 -36.614 1.00 49.75 115 SER A C 1
ATOM 881 O O . SER A 1 115 ? 23.563 20.569 -37.390 1.00 49.75 115 SER A O 1
ATOM 883 N N . ALA A 1 116 ? 22.649 21.286 -35.482 1.00 48.38 116 ALA A N 1
ATOM 884 C CA . ALA A 1 116 ? 21.698 20.187 -35.309 1.00 48.38 116 ALA A CA 1
ATOM 885 C C . ALA A 1 116 ? 20.409 20.725 -34.663 1.00 48.38 116 ALA A C 1
ATOM 887 O O . ALA A 1 116 ? 19.829 20.133 -33.761 1.00 48.38 116 ALA A O 1
ATOM 888 N N . ARG A 1 117 ? 19.987 21.916 -35.109 1.00 49.47 117 ARG A N 1
ATOM 889 C CA . ARG A 1 117 ? 18.675 22.501 -34.824 1.00 49.47 117 ARG A CA 1
ATOM 890 C C . ARG A 1 117 ? 17.962 22.685 -36.162 1.00 49.47 117 ARG A C 1
ATOM 892 O O . ARG A 1 117 ? 17.935 23.785 -36.704 1.00 49.47 117 ARG A O 1
ATOM 899 N N . SER A 1 118 ? 17.426 21.602 -36.717 1.00 39.91 118 SER A N 1
ATOM 900 C CA . SER A 1 118 ? 16.330 21.672 -37.689 1.00 39.91 118 SER A CA 1
ATOM 901 C C . SER A 1 118 ? 15.088 22.130 -36.906 1.00 39.91 118 SER A C 1
ATOM 903 O O . SER A 1 118 ? 14.507 21.380 -36.136 1.00 39.91 118 SER A O 1
ATOM 905 N N . ARG A 1 119 ? 14.822 23.436 -36.781 1.00 46.84 119 ARG A N 1
ATOM 906 C CA . ARG A 1 119 ? 14.045 24.253 -37.729 1.00 46.84 119 ARG A CA 1
ATOM 907 C C . ARG A 1 119 ? 12.775 23.539 -38.197 1.00 46.84 119 ARG A C 1
ATOM 909 O O . ARG A 1 119 ? 12.656 23.135 -39.344 1.00 46.84 119 ARG A O 1
ATOM 916 N N . THR A 1 120 ? 11.804 23.469 -37.293 1.00 50.25 120 THR A N 1
ATOM 917 C CA . THR A 1 120 ? 10.408 23.740 -37.647 1.00 50.25 120 THR A CA 1
ATOM 918 C C . THR A 1 120 ? 10.331 25.109 -38.351 1.00 50.25 120 THR A C 1
ATOM 920 O O . THR A 1 120 ? 10.910 26.076 -37.845 1.00 50.25 120 THR A O 1
ATOM 923 N N . PRO A 1 121 ? 9.685 25.232 -39.524 1.00 53.66 121 PRO A N 1
ATOM 924 C CA . PRO A 1 121 ? 9.502 26.528 -40.168 1.00 53.66 121 PRO A CA 1
ATOM 925 C C . PRO A 1 121 ? 8.435 27.347 -39.417 1.00 53.66 121 PRO A C 1
ATOM 927 O O . PRO A 1 121 ? 7.408 26.787 -39.022 1.00 53.66 121 PRO A O 1
ATOM 930 N N . PRO A 1 122 ? 8.635 28.661 -39.198 1.00 46.44 122 PRO A N 1
ATOM 931 C CA . PRO A 1 122 ? 7.592 29.516 -38.659 1.00 46.44 122 PRO A CA 1
ATOM 932 C C . PRO A 1 122 ? 6.503 29.690 -39.718 1.00 46.44 122 PRO A C 1
ATOM 934 O O . PRO A 1 122 ? 6.756 30.128 -40.839 1.00 46.44 122 PRO A O 1
ATOM 937 N N . GLN A 1 123 ? 5.289 29.316 -39.332 1.00 48.44 123 GLN A N 1
ATOM 938 C CA . GLN A 1 123 ? 4.048 29.512 -40.064 1.00 48.44 123 GLN A CA 1
ATOM 939 C C . GLN A 1 123 ? 3.824 31.021 -40.269 1.00 48.44 123 GLN A C 1
ATOM 941 O O . GLN A 1 123 ? 3.264 31.714 -39.418 1.00 48.44 123 GLN A O 1
ATOM 946 N 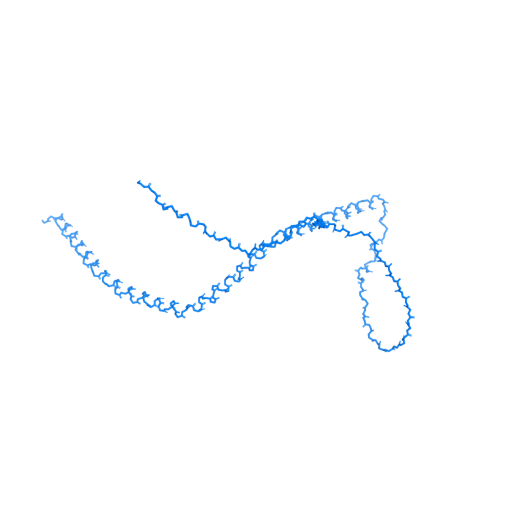N . GLY A 1 124 ? 4.327 31.540 -41.388 1.00 43.16 124 GLY A N 1
ATOM 947 C CA . GLY A 1 124 ? 3.974 32.852 -41.908 1.00 43.16 124 GLY A CA 1
ATOM 948 C C . GLY A 1 124 ? 2.530 32.802 -42.379 1.00 43.16 124 GLY A C 1
ATOM 949 O O . GLY A 1 124 ? 2.205 32.134 -43.356 1.00 43.16 124 GLY A O 1
ATOM 950 N N . LYS A 1 125 ? 1.656 33.461 -41.625 1.00 48.28 125 LYS A N 1
ATOM 951 C CA . LYS A 1 125 ? 0.309 33.798 -42.065 1.00 48.28 125 LYS A CA 1
ATOM 952 C C . LYS A 1 125 ? 0.449 34.870 -43.140 1.00 48.28 125 LYS A C 1
ATOM 954 O O . LYS A 1 125 ? 0.929 35.943 -42.810 1.00 48.28 125 LYS A O 1
ATOM 959 N N . ASP A 1 126 ? -0.008 34.583 -44.352 1.00 43.22 126 ASP A N 1
ATOM 960 C CA . ASP A 1 126 ? -0.700 35.570 -45.176 1.00 43.22 126 ASP A CA 1
ATOM 961 C C . ASP A 1 126 ? -1.770 34.872 -46.039 1.00 43.22 126 ASP A C 1
ATOM 963 O O . ASP A 1 126 ? -1.542 33.754 -46.512 1.00 43.22 126 ASP A O 1
ATOM 967 N N . PRO A 1 127 ? -2.974 35.463 -46.166 1.00 54.47 127 PRO A N 1
ATOM 968 C CA . PRO A 1 127 ? -4.144 34.814 -46.742 1.00 54.47 127 PRO A CA 1
ATOM 969 C C . PRO A 1 127 ? -4.341 35.171 -48.230 1.00 54.47 127 PRO A C 1
ATOM 971 O O . PRO A 1 127 ? -3.873 36.199 -48.703 1.00 54.47 127 PRO A O 1
ATOM 974 N N . LEU A 1 128 ? -5.147 34.349 -48.914 1.00 50.53 128 LEU A N 1
ATOM 975 C CA . LEU A 1 128 ? -5.634 34.474 -50.300 1.00 50.53 128 LEU A CA 1
ATOM 976 C C . LEU A 1 128 ? -4.633 34.156 -51.430 1.00 50.53 128 LEU A C 1
ATOM 978 O O . LEU A 1 128 ? -3.862 34.997 -51.873 1.00 50.53 128 LEU A O 1
ATOM 982 N N . SER A 1 129 ? -4.812 33.005 -52.084 1.00 43.06 129 SER A N 1
ATOM 983 C CA . SER A 1 129 ? -5.629 32.894 -53.311 1.00 43.06 129 SER A CA 1
ATOM 984 C C . SER A 1 129 ? -5.233 31.689 -54.178 1.00 43.06 129 SER A C 1
ATOM 986 O O . SER A 1 129 ? -4.090 31.253 -54.204 1.00 43.06 129 SER A O 1
ATOM 988 N N . SER A 1 130 ? -6.219 31.236 -54.953 1.00 39.78 130 SER A N 1
ATOM 989 C CA . SER A 1 130 ? -6.093 30.446 -56.182 1.00 39.78 130 SER A CA 1
ATOM 990 C C . SER A 1 130 ? -5.944 28.922 -56.080 1.00 39.78 130 SER A C 1
ATOM 992 O O . SER A 1 130 ? -4.862 28.347 -56.039 1.00 39.78 130 SER A O 1
ATOM 994 N N . TYR A 1 131 ? -7.114 28.280 -56.136 1.00 51.12 131 TYR A N 1
ATOM 995 C CA . TYR A 1 131 ? -7.426 27.135 -56.997 1.00 51.12 131 TYR A CA 1
ATOM 996 C C . TYR A 1 131 ? -6.288 26.658 -57.922 1.00 51.12 131 TYR A C 1
ATOM 998 O O . TYR A 1 131 ? -5.958 27.320 -58.902 1.00 51.12 131 TYR A O 1
ATOM 1006 N N . SER A 1 132 ? -5.832 25.423 -57.721 1.00 44.75 132 SER A N 1
ATOM 1007 C CA . SER A 1 132 ? -5.689 24.476 -58.831 1.00 44.75 132 SER A CA 1
ATOM 1008 C C . SER A 1 132 ? -5.726 23.042 -58.305 1.00 44.75 132 SER A C 1
ATOM 1010 O O . SER A 1 132 ? -4.996 22.656 -57.398 1.00 44.75 132 SER A O 1
ATOM 1012 N N . ASN A 1 133 ? -6.654 22.270 -58.866 1.00 49.56 133 ASN A N 1
ATOM 1013 C CA . ASN A 1 133 ? -6.736 20.829 -58.710 1.00 49.56 133 ASN A CA 1
ATOM 1014 C C . ASN A 1 133 ? -5.513 20.184 -59.367 1.00 49.56 133 ASN A C 1
ATOM 1016 O O . ASN A 1 133 ? -5.315 20.342 -60.570 1.00 49.56 133 ASN A O 1
ATOM 1020 N N . ALA A 1 134 ? -4.774 19.379 -58.614 1.00 47.25 134 ALA A N 1
ATOM 1021 C CA . ALA A 1 134 ? -3.949 18.322 -59.173 1.00 47.25 134 ALA A CA 1
ATOM 1022 C C . ALA A 1 134 ? -4.088 17.095 -58.272 1.00 47.25 134 ALA A C 1
ATOM 1024 O O . ALA A 1 134 ? -3.589 17.049 -57.152 1.00 47.25 134 ALA A O 1
ATOM 1025 N N . TYR A 1 135 ? -4.845 16.130 -58.787 1.00 54.59 135 TYR A N 1
ATOM 1026 C CA . TYR A 1 135 ? -4.849 14.740 -58.365 1.00 54.59 135 TYR A CA 1
ATOM 1027 C C . TYR A 1 135 ? -3.407 14.252 -58.159 1.00 54.59 135 TYR A C 1
ATOM 1029 O O . TYR A 1 135 ? -2.682 14.055 -59.132 1.00 54.59 135 TYR A O 1
ATOM 1037 N N . VAL A 1 136 ? -3.016 14.008 -56.910 1.00 51.75 136 VAL A N 1
ATOM 1038 C CA . VAL A 1 136 ? -1.914 13.100 -56.584 1.00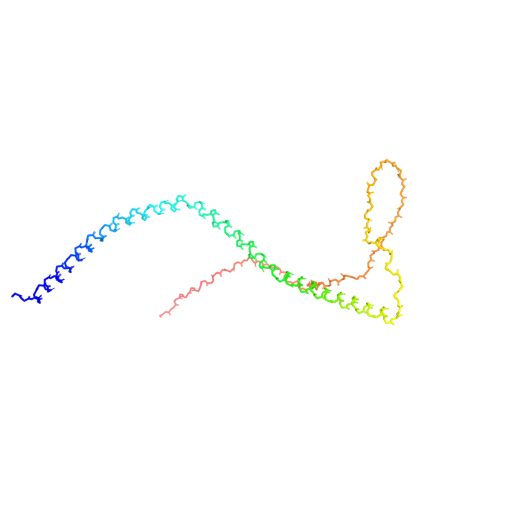 51.75 136 VAL A CA 1
ATOM 1039 C C . VAL A 1 136 ? -2.524 11.972 -55.772 1.00 51.75 136 VAL A C 1
ATOM 1041 O O . VAL A 1 136 ? -2.855 12.099 -54.596 1.00 51.75 136 VAL A O 1
ATOM 1044 N N . LYS A 1 137 ? -2.782 10.894 -56.503 1.00 52.75 137 LYS A N 1
ATOM 1045 C CA . LYS A 1 137 ? -3.182 9.592 -56.007 1.00 52.75 137 LYS A CA 1
ATOM 1046 C C . LYS A 1 137 ? -1.897 8.879 -55.588 1.00 52.75 137 LYS A C 1
ATOM 1048 O O . LYS A 1 137 ? -1.286 8.217 -56.417 1.00 52.75 137 LYS A O 1
ATOM 1053 N N . ASP A 1 138 ? -1.491 9.051 -54.336 1.00 49.56 138 ASP A N 1
ATOM 1054 C CA . ASP A 1 138 ? -0.466 8.207 -53.721 1.00 49.56 138 ASP A CA 1
ATOM 1055 C C . ASP A 1 138 ? -1.160 7.059 -52.983 1.00 49.56 138 ASP A C 1
ATOM 1057 O O . ASP A 1 138 ? -1.352 7.073 -51.767 1.00 49.56 138 ASP A O 1
ATOM 1061 N N . ASP A 1 139 ? -1.549 6.051 -53.764 1.00 55.88 139 ASP A N 1
ATOM 1062 C CA . ASP A 1 139 ? -1.753 4.695 -53.264 1.00 55.88 139 ASP A CA 1
ATOM 1063 C C . ASP A 1 139 ? -0.367 4.114 -52.940 1.00 55.88 139 ASP A C 1
ATOM 1065 O O . ASP A 1 139 ? 0.253 3.446 -53.766 1.00 55.88 139 ASP A O 1
ATOM 1069 N N . SER A 1 140 ? 0.142 4.398 -51.742 1.00 51.38 140 SER A N 1
ATOM 1070 C CA . SER A 1 140 ? 1.337 3.742 -51.202 1.00 51.38 140 SER A CA 1
ATOM 1071 C C . SER A 1 140 ? 0.940 2.915 -49.983 1.00 51.38 140 SER A C 1
ATOM 1073 O O . SER A 1 140 ? 1.106 3.302 -48.827 1.00 51.38 140 SER A O 1
ATOM 1075 N N . SER A 1 141 ? 0.311 1.778 -50.279 1.00 55.62 141 SER A N 1
ATOM 1076 C CA . SER A 1 141 ? 0.077 0.680 -49.344 1.00 55.62 141 SER A CA 1
ATOM 1077 C C . SER A 1 141 ? 1.130 -0.410 -49.544 1.00 55.62 141 SER A C 1
ATOM 1079 O O . SER A 1 141 ? 1.489 -0.695 -50.688 1.00 55.62 141 SER A O 1
ATOM 1081 N N . SER A 1 142 ? 1.459 -1.111 -48.454 1.00 48.19 142 SER A N 1
ATOM 1082 C CA . SER A 1 142 ? 2.299 -2.322 -48.368 1.00 48.19 142 SER A CA 1
ATOM 1083 C C . SER A 1 142 ? 3.801 -2.005 -48.223 1.00 48.19 142 SER A C 1
ATOM 1085 O O . SER A 1 142 ? 4.319 -1.152 -48.923 1.00 48.19 142 SER A O 1
ATOM 1087 N N . ASN A 1 143 ? 4.579 -2.605 -47.325 1.00 55.59 143 ASN A N 1
ATOM 1088 C CA . ASN A 1 143 ? 4.426 -3.884 -46.648 1.00 55.59 143 ASN A CA 1
ATOM 1089 C C . ASN A 1 143 ? 5.561 -4.017 -45.613 1.00 55.59 143 ASN A C 1
ATOM 1091 O O . ASN A 1 143 ? 6.680 -4.185 -46.061 1.00 55.59 143 ASN A O 1
ATOM 1095 N N . GLU A 1 144 ? 5.308 -3.935 -44.298 1.00 53.34 144 GLU A N 1
ATOM 1096 C CA . GLU A 1 144 ? 6.054 -4.662 -43.237 1.00 53.34 144 GLU A CA 1
ATOM 1097 C C . GLU A 1 144 ? 5.710 -4.145 -41.832 1.00 53.34 144 GLU A C 1
ATOM 1099 O O . GLU A 1 144 ? 6.423 -3.376 -41.194 1.00 53.34 144 GLU A O 1
ATOM 1104 N N . GLY A 1 145 ? 4.553 -4.579 -41.341 1.00 58.06 145 GLY A N 1
ATOM 1105 C CA . GLY A 1 145 ? 4.117 -4.348 -39.964 1.00 58.06 145 GLY A CA 1
ATOM 1106 C C . GLY A 1 145 ? 2.966 -5.266 -39.575 1.00 58.06 145 GLY A C 1
ATOM 1107 O O . GLY A 1 145 ? 2.102 -4.881 -38.792 1.00 58.06 145 GLY A O 1
ATOM 1108 N N . GLU A 1 146 ? 2.921 -6.454 -40.179 1.00 51.69 146 GLU A N 1
ATOM 1109 C CA . GLU A 1 146 ? 1.887 -7.458 -39.968 1.00 51.69 146 GLU A CA 1
ATOM 1110 C C . GLU A 1 146 ? 2.147 -8.153 -38.622 1.00 51.69 146 GLU A C 1
ATOM 1112 O O . GLU A 1 146 ? 2.735 -9.229 -38.527 1.00 51.69 146 GLU A O 1
ATOM 1117 N N . TRP A 1 147 ? 1.754 -7.482 -37.538 1.00 65.12 147 TRP A N 1
ATOM 1118 C CA . TRP A 1 147 ? 1.595 -8.112 -36.233 1.00 65.12 147 TRP A CA 1
ATOM 1119 C C . TRP A 1 147 ? 0.432 -9.092 -36.335 1.00 65.12 147 TRP A C 1
ATOM 1121 O O . TRP A 1 147 ? -0.728 -8.737 -36.127 1.00 65.12 147 TRP A O 1
ATOM 1131 N N . TYR A 1 148 ? 0.757 -10.323 -36.716 1.00 60.06 148 TYR A N 1
ATOM 1132 C CA . TYR A 1 148 ? -0.175 -11.437 -36.759 1.00 60.06 148 TYR A CA 1
ATOM 1133 C C . TYR A 1 148 ? -0.674 -11.719 -35.337 1.00 60.06 148 TYR A C 1
ATOM 1135 O O . TYR A 1 148 ? -0.039 -12.425 -34.552 1.00 60.06 148 TYR A O 1
ATOM 1143 N N . TRP A 1 149 ? -1.827 -11.157 -34.986 1.00 68.75 149 TRP A N 1
ATOM 1144 C CA . TRP A 1 149 ? -2.658 -11.746 -33.948 1.00 68.75 149 TRP A CA 1
ATOM 1145 C C . TRP A 1 149 ? -3.219 -13.045 -34.532 1.00 68.75 149 TRP A C 1
ATOM 1147 O O . TRP A 1 149 ? -3.790 -13.000 -35.623 1.00 68.75 149 TRP A O 1
ATOM 1157 N N . PRO A 1 150 ? -3.069 -14.207 -33.875 1.00 62.66 150 PRO A N 1
ATOM 1158 C CA . PRO A 1 150 ? -3.785 -15.391 -34.311 1.00 62.66 150 PRO A CA 1
ATOM 1159 C C . PRO A 1 150 ? -5.279 -15.101 -34.156 1.00 62.66 150 PRO A C 1
ATOM 1161 O O . PRO A 1 150 ? -5.801 -15.066 -33.040 1.00 62.66 150 PRO A O 1
ATOM 1164 N N . GLU A 1 151 ? -5.962 -14.852 -35.273 1.00 57.94 151 GLU A N 1
ATOM 1165 C CA . GLU A 1 151 ? -7.415 -14.830 -35.286 1.00 57.94 151 GLU A CA 1
ATOM 1166 C C . GLU A 1 151 ? -7.909 -16.172 -34.728 1.00 57.94 151 GLU A C 1
ATOM 1168 O O . GLU A 1 151 ? -7.495 -17.236 -35.211 1.00 57.94 151 GLU A O 1
ATOM 1173 N N . PRO A 1 152 ? -8.787 -16.176 -33.710 1.00 58.72 152 PRO A N 1
ATOM 1174 C CA . PRO A 1 152 ? -9.464 -17.395 -33.327 1.00 58.72 152 PRO A CA 1
ATOM 1175 C C . PRO A 1 152 ? -10.318 -17.827 -34.519 1.00 58.72 152 PRO A C 1
ATOM 1177 O O . PRO A 1 152 ? -11.318 -17.194 -34.849 1.00 58.72 152 PRO A O 1
ATOM 1180 N N . SER A 1 153 ? -9.885 -18.905 -35.174 1.00 58.19 153 SER A N 1
ATOM 1181 C CA . SER A 1 153 ? -10.569 -19.554 -36.291 1.00 58.19 153 SER A CA 1
ATOM 1182 C C . SER A 1 153 ? -12.099 -19.505 -36.141 1.00 58.19 153 SER A C 1
ATOM 1184 O O . SER A 1 153 ? -12.637 -20.123 -35.214 1.00 58.19 153 SER A O 1
ATOM 1186 N N . PRO A 1 154 ? -12.841 -18.867 -37.065 1.00 60.62 154 PRO A N 1
ATOM 1187 C CA . PRO A 1 154 ? -14.297 -18.858 -37.042 1.00 60.62 154 PRO A CA 1
ATOM 1188 C C . PRO A 1 154 ? -14.827 -20.147 -37.685 1.00 60.62 154 PRO A C 1
ATOM 1190 O O . PRO A 1 154 ? -15.508 -20.131 -38.704 1.00 60.62 154 PRO A O 1
ATOM 1193 N N . SER A 1 155 ? -14.492 -21.305 -37.110 1.00 54.47 155 SER A N 1
ATOM 1194 C CA . SER A 1 155 ? -15.001 -22.599 -37.586 1.00 54.47 155 SER A CA 1
ATOM 1195 C C . SER A 1 155 ? -15.170 -23.628 -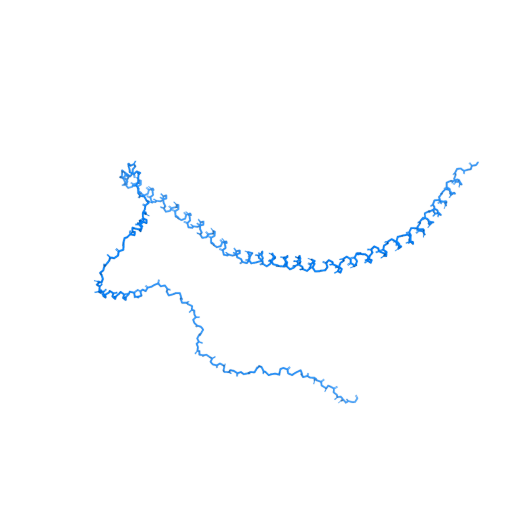36.468 1.00 54.47 155 SER A C 1
ATOM 1197 O O . SER A 1 155 ? -14.887 -24.816 -36.622 1.00 54.47 155 SER A O 1
ATOM 1199 N N . ARG A 1 156 ? -15.731 -23.202 -35.334 1.00 51.31 156 ARG A N 1
ATOM 1200 C CA . ARG A 1 156 ? -16.557 -24.118 -34.544 1.00 51.31 156 ARG A CA 1
ATOM 1201 C C . ARG A 1 156 ? -17.764 -23.387 -33.985 1.00 51.31 156 ARG A C 1
ATOM 1203 O O . ARG A 1 156 ? -17.809 -22.978 -32.833 1.00 51.31 156 ARG A O 1
ATOM 1210 N N . ARG A 1 157 ? -18.767 -23.265 -34.856 1.00 53.22 157 ARG A N 1
ATOM 1211 C CA . ARG A 1 157 ? -20.172 -23.108 -34.483 1.00 53.22 157 ARG A CA 1
ATOM 1212 C C . ARG A 1 157 ? -20.497 -24.090 -33.349 1.00 53.22 157 ARG A C 1
ATOM 1214 O O . ARG A 1 157 ? -20.710 -25.273 -33.598 1.00 53.22 157 ARG A O 1
ATOM 1221 N N . ARG A 1 158 ? -20.561 -23.608 -32.111 1.00 56.03 158 ARG A N 1
ATOM 1222 C CA . ARG A 1 158 ? -21.532 -24.120 -31.144 1.00 56.03 158 ARG A CA 1
ATOM 1223 C C . ARG A 1 158 ? -22.647 -23.080 -31.095 1.00 56.03 158 ARG A C 1
ATOM 1225 O O . ARG A 1 158 ? -22.437 -22.023 -30.504 1.00 56.03 158 ARG A O 1
ATOM 1232 N N . PRO A 1 159 ? -23.768 -23.297 -31.801 1.00 52.62 159 PRO A N 1
ATOM 1233 C CA . PRO A 1 159 ? -24.921 -22.433 -31.644 1.00 52.62 159 PRO A CA 1
ATOM 1234 C C . PRO A 1 159 ? -25.475 -22.600 -30.222 1.00 52.62 159 PRO A C 1
ATOM 1236 O O . PRO A 1 159 ? -25.635 -23.723 -29.759 1.00 52.62 159 PRO A O 1
ATOM 1239 N N . ALA A 1 160 ? -25.639 -21.441 -29.577 1.00 55.19 160 ALA A N 1
ATOM 1240 C CA . ALA A 1 160 ? -26.615 -21.001 -28.576 1.00 55.19 160 ALA A CA 1
ATOM 1241 C C . ALA A 1 160 ? -27.369 -22.044 -27.724 1.00 55.19 160 ALA A C 1
ATOM 1243 O O . ALA A 1 160 ? -27.830 -23.048 -28.239 1.00 55.19 160 ALA A O 1
ATOM 1244 N N . THR A 1 161 ? -27.614 -21.716 -26.447 1.00 50.75 161 THR A N 1
ATOM 1245 C CA . THR A 1 161 ? -28.950 -21.346 -25.905 1.00 50.75 161 THR A CA 1
ATOM 1246 C C . THR A 1 161 ? -29.070 -21.646 -24.400 1.00 50.75 161 THR A C 1
ATOM 1248 O O . THR A 1 161 ? -28.865 -22.784 -23.998 1.00 50.75 161 THR A O 1
ATOM 1251 N N . GLY A 1 162 ? -29.503 -20.645 -23.616 1.00 53.91 162 GLY A N 1
ATOM 1252 C CA . GLY A 1 162 ? -30.082 -20.768 -22.260 1.00 53.91 162 GLY A CA 1
ATOM 1253 C C . GLY A 1 162 ? -29.048 -20.777 -21.123 1.00 53.91 162 GLY A C 1
ATOM 1254 O O . GLY A 1 162 ? -28.181 -21.630 -21.101 1.00 53.91 162 GLY A O 1
ATOM 1255 N N . LEU A 1 163 ? -29.025 -19.893 -20.117 1.00 55.12 163 LEU A N 1
ATOM 1256 C CA . LEU A 1 163 ? -30.104 -19.122 -19.485 1.00 55.12 163 LEU A CA 1
ATOM 1257 C C . LEU A 1 163 ? -31.409 -19.913 -19.361 1.00 55.12 163 LEU A C 1
ATOM 1259 O O . LEU A 1 163 ? -32.464 -19.455 -19.779 1.00 55.12 163 LEU A O 1
ATOM 1263 N N . LEU A 1 164 ? -31.327 -21.114 -18.794 1.00 54.47 164 LEU A N 1
ATOM 1264 C CA . LEU A 1 164 ? -32.482 -21.777 -18.205 1.00 54.47 164 LEU A CA 1
ATOM 1265 C C . LEU A 1 164 ? -32.013 -22.730 -17.104 1.00 54.47 164 LEU A C 1
ATOM 1267 O O . LEU A 1 164 ? -31.222 -23.636 -17.345 1.00 54.47 164 LEU A O 1
ATOM 1271 N N . SER A 1 165 ? -32.513 -22.473 -15.897 1.00 56.31 165 SER A N 1
ATOM 1272 C CA . SER A 1 165 ? -32.796 -23.484 -14.880 1.00 56.31 165 SER A CA 1
ATOM 1273 C C . SER A 1 165 ? -31.673 -24.479 -14.566 1.00 56.31 165 SER A C 1
ATOM 1275 O O . SER A 1 165 ? -31.775 -25.666 -14.871 1.00 56.31 165 SER A O 1
ATOM 1277 N N . GLN A 1 166 ? -30.661 -24.042 -13.815 1.00 53.12 166 GLN A N 1
ATOM 1278 C CA . GLN A 1 166 ? -30.168 -24.923 -12.753 1.00 53.12 166 GLN A CA 1
ATOM 1279 C C . GLN A 1 166 ? -31.242 -24.938 -11.660 1.00 53.12 166 GLN A C 1
ATOM 1281 O O . GLN A 1 166 ? -31.167 -24.211 -10.674 1.00 53.12 166 GLN A O 1
ATOM 1286 N N . THR A 1 167 ? -32.307 -25.697 -11.918 1.00 60.91 167 THR A N 1
ATOM 1287 C CA . THR A 1 167 ? -33.242 -26.123 -10.885 1.00 60.91 167 THR A CA 1
ATOM 1288 C C . THR A 1 167 ? -32.469 -27.049 -9.963 1.00 60.91 167 THR A C 1
ATOM 1290 O O . THR A 1 167 ? -31.839 -28.007 -10.407 1.00 60.91 167 THR A O 1
ATOM 1293 N N . ILE A 1 168 ? -32.483 -26.685 -8.690 1.00 58.97 168 ILE A N 1
ATOM 1294 C CA . ILE A 1 168 ? -31.984 -27.460 -7.566 1.00 58.97 168 ILE A CA 1
ATOM 1295 C C . ILE A 1 168 ? -32.786 -28.765 -7.568 1.00 58.97 168 ILE A C 1
ATOM 1297 O O . ILE A 1 168 ? -34.008 -28.727 -7.456 1.00 58.97 168 ILE A O 1
ATOM 1301 N N . LEU A 1 169 ? -32.117 -29.895 -7.784 1.00 59.66 169 LEU A N 1
ATOM 1302 C CA . LEU A 1 169 ? -32.715 -31.207 -7.572 1.00 59.66 169 LEU A CA 1
ATOM 1303 C C . LEU A 1 169 ? -32.759 -31.410 -6.050 1.00 59.66 169 LEU A C 1
ATOM 1305 O O . LEU A 1 169 ? -31.738 -31.730 -5.449 1.00 59.66 169 LEU A O 1
ATOM 1309 N N . GLU A 1 170 ? -33.901 -31.117 -5.425 1.00 58.66 170 GLU A N 1
ATOM 1310 C CA . GLU A 1 170 ? -34.219 -31.657 -4.101 1.00 58.66 170 GLU A CA 1
ATOM 1311 C C . GLU A 1 170 ? -34.358 -33.171 -4.270 1.00 58.66 170 GLU A C 1
ATOM 1313 O O . GLU A 1 170 ? -35.248 -33.662 -4.962 1.00 58.66 170 GLU A O 1
ATOM 1318 N N . GLU A 1 171 ? -33.413 -33.908 -3.698 1.00 64.25 171 GLU A N 1
ATOM 1319 C CA . GLU A 1 171 ? -33.570 -35.334 -3.464 1.00 64.25 171 GLU A CA 1
ATOM 1320 C C . GLU A 1 171 ? -34.564 -35.467 -2.302 1.00 64.25 171 GLU A C 1
ATOM 1322 O O . GLU A 1 171 ? -34.199 -35.358 -1.132 1.00 64.25 171 GLU A O 1
ATOM 1327 N N . GLU A 1 172 ? -35.847 -35.604 -2.646 1.00 61.72 172 GLU A N 1
ATOM 1328 C CA . GLU A 1 172 ? -36.875 -36.141 -1.756 1.00 61.72 172 GLU A CA 1
ATOM 1329 C C . GLU A 1 172 ? -36.524 -37.614 -1.488 1.00 61.72 172 GLU A C 1
ATOM 1331 O O . GLU A 1 172 ? -36.949 -38.513 -2.213 1.00 61.72 172 GLU A O 1
ATOM 1336 N N . ASP A 1 173 ? -35.681 -37.860 -0.482 1.00 64.88 173 ASP A N 1
AT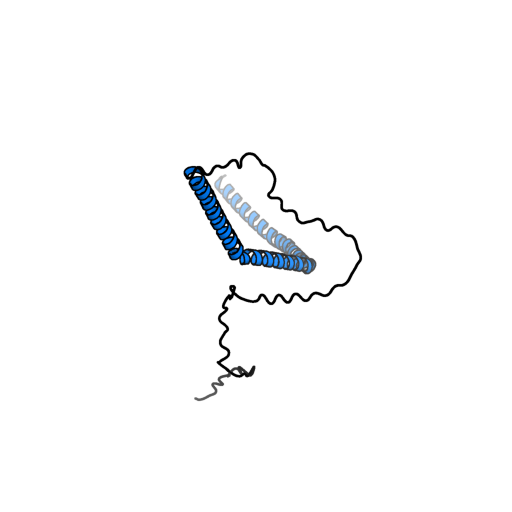OM 1337 C CA . ASP A 1 173 ? -35.466 -39.196 0.086 1.00 64.88 173 ASP A CA 1
ATOM 1338 C C . ASP A 1 173 ? -36.610 -39.485 1.067 1.00 64.88 173 ASP A C 1
ATOM 1340 O O . ASP A 1 173 ? -36.471 -39.405 2.290 1.00 64.88 173 ASP A O 1
ATOM 1344 N N . ASP A 1 174 ? -37.789 -39.717 0.488 1.00 65.88 174 ASP A N 1
ATOM 1345 C CA . ASP A 1 174 ? -38.962 -40.213 1.189 1.00 65.88 174 ASP A CA 1
ATOM 1346 C C . ASP A 1 174 ? -38.983 -41.747 1.114 1.00 65.88 174 ASP A C 1
ATOM 1348 O O . ASP A 1 174 ? -39.127 -42.349 0.050 1.00 65.88 174 ASP A O 1
ATOM 1352 N N . SER A 1 175 ? -38.965 -42.340 2.310 1.00 61.66 175 SER A N 1
ATOM 1353 C CA . SER A 1 175 ? -39.630 -43.592 2.696 1.00 61.66 175 SER A CA 1
ATOM 1354 C C . SER A 1 175 ? -39.152 -44.918 2.083 1.00 61.66 175 SER A C 1
ATOM 1356 O O . SER A 1 175 ? -39.351 -45.191 0.907 1.00 61.66 175 SER A O 1
ATOM 1358 N N . ASP A 1 176 ? -38.653 -45.822 2.941 1.00 57.12 176 ASP A N 1
ATOM 1359 C CA . ASP A 1 176 ? -39.450 -46.989 3.363 1.00 57.12 176 ASP A CA 1
ATOM 1360 C C . ASP A 1 176 ? -38.726 -47.883 4.408 1.00 57.12 176 ASP A C 1
ATOM 1362 O O . ASP A 1 176 ? -37.605 -48.342 4.186 1.00 57.12 176 ASP A O 1
ATOM 1366 N N . VAL A 1 177 ? -39.473 -48.209 5.481 1.00 48.56 177 VAL A N 1
ATOM 1367 C CA . VAL A 1 177 ? -39.303 -49.289 6.499 1.00 48.56 177 VAL A CA 1
ATOM 1368 C C . VAL A 1 177 ? -38.441 -49.032 7.741 1.00 48.56 177 VAL A C 1
ATOM 1370 O O . VAL A 1 177 ? -37.198 -48.957 7.653 1.00 48.56 177 VAL A O 1
#

Mean predicted aligned error: 21.35 Å

pLDDT: mean 75.21, std 18.84, range [39.78, 97.88]